Protein AF-A0A0G0W8S1-F1 (afdb_monomer_lite)

Foldseek 3Di:
DVVQVPPPVNVVVLQVLLVVLVVLLVLLLVLQLVVDDDNVSSVVSSCCSVPVPVCCCVRRVVVHSLSQLVSLLSVLCCCVPVVVNLQVSLVSLVVSCVVPNVSCVCLVVSLVSDPDPVVSVVSVVD

Structure (mmCIF, N/CA/C/O backbone):
data_AF-A0A0G0W8S1-F1
#
_entry.id   AF-A0A0G0W8S1-F1
#
loop_
_atom_site.group_PDB
_atom_site.id
_atom_site.type_symbol
_atom_site.label_atom_id
_atom_site.label_alt_id
_atom_site.label_comp_id
_atom_site.label_asym_id
_atom_site.label_entity_id
_atom_site.label_seq_id
_atom_site.pdbx_PDB_ins_code
_atom_site.Cartn_x
_atom_site.Cartn_y
_atom_site.Cartn_z
_atom_site.occupancy
_atom_site.B_iso_or_equiv
_atom_site.auth_seq_id
_atom_site.auth_comp_id
_atom_site.auth_asym_id
_atom_site.auth_atom_id
_atom_site.pdbx_PDB_model_num
ATOM 1 N N . MET A 1 1 ? 9.005 -3.044 -37.222 1.00 51.81 1 MET A N 1
ATOM 2 C CA . MET A 1 1 ? 8.926 -3.545 -35.828 1.00 51.81 1 MET A CA 1
ATOM 3 C C . MET A 1 1 ? 10.244 -4.047 -35.201 1.00 51.81 1 MET A C 1
ATOM 5 O O . MET A 1 1 ? 10.259 -4.088 -33.979 1.00 51.81 1 MET A O 1
ATOM 9 N N . PRO A 1 2 ? 11.360 -4.342 -35.912 1.00 54.94 2 PRO A N 1
ATOM 10 C CA . PRO A 1 2 ? 12.630 -4.699 -35.247 1.00 54.94 2 PRO A CA 1
ATOM 11 C C . PRO A 1 2 ? 13.328 -3.517 -34.551 1.00 54.94 2 PRO A C 1
ATOM 13 O O . PRO A 1 2 ? 14.069 -3.716 -33.601 1.00 54.94 2 PRO A O 1
ATOM 16 N N . ALA A 1 3 ? 13.063 -2.279 -34.987 1.00 59.75 3 ALA A N 1
ATOM 17 C CA . ALA A 1 3 ? 13.762 -1.079 -34.510 1.00 59.75 3 ALA A CA 1
ATOM 18 C C . ALA A 1 3 ? 13.466 -0.676 -33.047 1.00 59.75 3 ALA A C 1
ATOM 20 O O . ALA A 1 3 ? 14.121 0.218 -32.519 1.00 59.75 3 ALA A O 1
ATOM 21 N N . LEU A 1 4 ? 12.478 -1.302 -32.396 1.00 61.69 4 LEU A N 1
ATOM 22 C CA . LEU A 1 4 ? 12.104 -0.994 -31.008 1.00 61.69 4 LEU A CA 1
ATOM 23 C C . LEU A 1 4 ? 12.841 -1.884 -29.995 1.00 61.69 4 LEU A C 1
ATOM 25 O O . LEU A 1 4 ? 13.209 -1.418 -28.919 1.00 61.69 4 LEU A O 1
ATOM 29 N N . LEU A 1 5 ? 13.094 -3.148 -30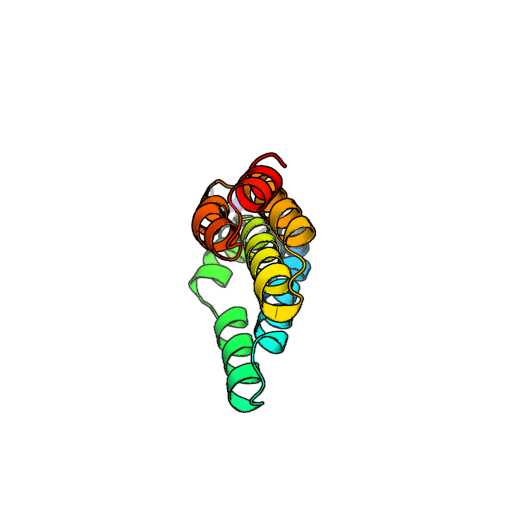.345 1.00 64.06 5 LEU A N 1
ATOM 30 C CA . LEU A 1 5 ? 13.798 -4.107 -29.494 1.00 64.06 5 LEU A CA 1
ATOM 31 C C . LEU A 1 5 ? 15.308 -3.873 -29.623 1.00 64.06 5 LEU A C 1
ATOM 33 O O . LEU A 1 5 ? 15.950 -4.396 -30.527 1.00 64.06 5 LEU A O 1
ATOM 37 N N . GLY A 1 6 ? 15.865 -3.049 -28.734 1.00 72.12 6 GLY A N 1
ATOM 38 C CA . GLY A 1 6 ? 17.308 -2.770 -28.674 1.00 72.12 6 GLY A CA 1
ATOM 39 C C . GLY A 1 6 ? 17.669 -1.289 -28.575 1.00 72.12 6 GLY A C 1
ATOM 40 O O . GLY A 1 6 ? 18.829 -0.958 -28.341 1.00 72.12 6 GLY A O 1
ATOM 41 N N . ASN A 1 7 ? 16.692 -0.385 -28.692 1.00 87.19 7 ASN A N 1
ATOM 42 C CA . ASN A 1 7 ? 16.938 1.030 -28.453 1.00 87.19 7 ASN A CA 1
ATOM 43 C C . ASN A 1 7 ? 17.077 1.288 -26.941 1.00 87.19 7 ASN A C 1
ATOM 45 O O . ASN A 1 7 ? 16.093 1.314 -26.199 1.00 87.19 7 ASN A O 1
ATOM 49 N N . ILE A 1 8 ? 18.319 1.481 -26.487 1.00 88.44 8 ILE A N 1
ATOM 50 C CA . ILE A 1 8 ? 18.646 1.703 -25.072 1.00 88.44 8 ILE A CA 1
ATOM 51 C C . ILE A 1 8 ? 17.921 2.920 -24.483 1.00 88.44 8 ILE A C 1
ATOM 53 O O . ILE A 1 8 ? 17.493 2.877 -23.332 1.00 88.44 8 ILE A O 1
ATOM 57 N N . GLN A 1 9 ? 17.723 3.975 -25.279 1.00 91.69 9 GLN A N 1
ATOM 58 C CA . GLN A 1 9 ? 17.042 5.191 -24.837 1.00 91.69 9 GLN A CA 1
ATOM 59 C C . GLN A 1 9 ? 15.558 4.918 -24.590 1.00 91.69 9 GLN A C 1
ATOM 61 O O . GLN A 1 9 ? 15.018 5.334 -23.569 1.00 91.69 9 GLN A O 1
ATOM 66 N N . LEU A 1 10 ? 14.915 4.158 -25.482 1.00 89.75 10 LEU A N 1
ATOM 67 C CA . LEU A 1 10 ? 13.525 3.740 -25.308 1.00 89.75 10 LEU A CA 1
ATOM 68 C C . LEU A 1 10 ? 13.362 2.847 -24.072 1.00 89.75 10 LEU A C 1
ATOM 70 O O . LEU A 1 10 ? 12.461 3.075 -23.270 1.00 89.75 10 LEU A O 1
ATOM 74 N N . ASN A 1 11 ? 14.245 1.865 -23.886 1.00 88.75 11 ASN A N 1
ATOM 75 C CA . ASN A 1 11 ? 14.200 0.979 -22.720 1.00 88.75 11 ASN A CA 1
ATOM 76 C C . ASN A 1 11 ? 14.372 1.757 -21.409 1.00 88.75 11 ASN A C 1
ATOM 78 O O . ASN A 1 11 ? 13.642 1.514 -20.448 1.00 88.75 11 ASN A O 1
ATOM 82 N N . PHE A 1 12 ? 15.299 2.716 -21.377 1.00 91.00 12 PHE A N 1
ATOM 83 C CA . PHE A 1 12 ? 15.507 3.572 -20.214 1.00 91.00 12 PHE A CA 1
ATOM 84 C C . PHE A 1 12 ? 14.299 4.474 -19.946 1.00 91.00 12 PHE A C 1
ATOM 86 O O . PHE A 1 12 ? 13.853 4.574 -18.807 1.00 91.00 12 PHE A O 1
ATOM 93 N N . LEU A 1 13 ? 13.708 5.065 -20.988 1.00 92.56 13 LEU A N 1
ATOM 94 C CA . LEU A 1 13 ? 12.478 5.845 -20.862 1.00 92.56 13 LEU A CA 1
ATOM 95 C C . LEU A 1 13 ? 11.338 4.999 -20.278 1.00 92.56 13 LEU A C 1
ATOM 97 O O . LEU A 1 13 ? 10.689 5.421 -19.324 1.00 92.56 13 LEU A O 1
ATOM 101 N N . LEU A 1 14 ? 11.120 3.788 -20.801 1.00 91.19 14 LEU A N 1
ATOM 102 C CA . LEU A 1 14 ? 10.095 2.870 -20.297 1.00 91.19 14 LEU A CA 1
ATOM 103 C C . LEU A 1 14 ? 10.343 2.471 -18.839 1.00 91.19 14 LEU A C 1
ATOM 105 O O . LEU A 1 14 ? 9.389 2.358 -18.073 1.00 91.19 14 LEU A O 1
ATOM 109 N N . LEU A 1 15 ? 11.602 2.275 -18.445 1.00 89.81 15 LEU A N 1
ATOM 110 C CA . LEU A 1 15 ? 11.966 2.020 -17.053 1.00 89.81 15 LEU A CA 1
ATOM 111 C C . LEU A 1 15 ? 11.613 3.222 -16.167 1.00 89.81 15 LEU A C 1
ATOM 113 O O . LEU A 1 15 ? 10.934 3.054 -15.156 1.00 89.81 15 LEU A O 1
ATOM 117 N N . VAL A 1 16 ? 12.017 4.432 -16.565 1.00 93.62 16 VAL A N 1
ATOM 118 C CA . VAL A 1 16 ? 11.755 5.671 -15.814 1.00 93.62 16 VAL A CA 1
ATOM 119 C C . VAL A 1 16 ? 10.259 5.928 -15.652 1.00 93.62 16 VAL A C 1
ATOM 121 O O . VAL A 1 16 ? 9.831 6.316 -14.571 1.00 93.62 16 VAL A O 1
ATOM 124 N N . LEU A 1 17 ? 9.448 5.650 -16.674 1.00 94.06 17 LEU A N 1
ATOM 125 C CA . LEU A 1 17 ? 7.992 5.803 -16.595 1.00 94.06 17 LEU A CA 1
ATOM 126 C C . LEU A 1 17 ? 7.330 4.829 -15.610 1.00 94.06 17 LEU A C 1
ATOM 128 O O . LEU A 1 17 ? 6.263 5.132 -15.080 1.00 94.06 17 LEU A O 1
ATOM 132 N N . LYS A 1 18 ? 7.957 3.679 -15.345 1.00 93.62 18 LYS A N 1
ATOM 133 C CA . LYS A 1 18 ? 7.442 2.644 -14.436 1.00 93.62 18 LYS A CA 1
ATOM 134 C C . LYS A 1 18 ? 8.010 2.750 -13.017 1.00 93.62 18 LYS A C 1
ATOM 136 O O . LYS A 1 18 ? 7.399 2.246 -12.079 1.00 93.62 18 LYS A O 1
ATOM 141 N N . LEU A 1 19 ? 9.147 3.426 -12.826 1.00 93.50 19 LEU A N 1
ATOM 142 C CA . LEU A 1 19 ? 9.750 3.649 -11.504 1.00 93.50 19 LEU A CA 1
ATOM 143 C C . LEU A 1 19 ? 8.810 4.299 -10.468 1.00 93.50 19 LEU A C 1
ATOM 145 O O . LEU A 1 19 ? 8.882 3.896 -9.306 1.00 93.50 19 LEU A O 1
ATOM 149 N N . PRO A 1 20 ? 7.898 5.229 -10.824 1.00 95.19 20 PRO A N 1
ATOM 150 C CA . PRO A 1 20 ? 6.928 5.785 -9.882 1.00 95.19 20 PRO A CA 1
ATOM 151 C C . PRO A 1 20 ? 5.995 4.758 -9.225 1.00 95.19 20 PRO A C 1
ATOM 153 O O . PRO A 1 20 ? 5.346 5.087 -8.235 1.00 95.19 20 PRO A O 1
ATOM 156 N N . TYR A 1 21 ? 5.921 3.523 -9.731 1.00 96.19 21 TYR A N 1
ATOM 157 C CA . TYR A 1 21 ? 5.161 2.435 -9.111 1.00 96.19 21 TYR A CA 1
ATOM 158 C C . TYR A 1 21 ? 5.873 1.824 -7.896 1.00 96.19 21 TYR A C 1
ATOM 160 O O . TYR A 1 21 ? 5.214 1.339 -6.975 1.00 96.19 21 TYR A O 1
ATOM 168 N N . LEU A 1 22 ? 7.207 1.907 -7.846 1.00 96.38 22 LEU A N 1
ATOM 169 C CA . LEU A 1 22 ? 8.029 1.279 -6.810 1.00 96.38 22 LEU A CA 1
ATOM 170 C C . LEU A 1 22 ? 7.698 1.753 -5.379 1.00 96.38 22 LEU A C 1
ATOM 172 O O . LEU A 1 22 ? 7.604 0.903 -4.494 1.00 96.38 22 LEU A O 1
ATOM 176 N N . PRO A 1 23 ? 7.462 3.052 -5.097 1.00 97.88 23 PRO A N 1
ATOM 177 C CA . PRO A 1 23 ? 7.058 3.489 -3.759 1.00 97.88 23 PRO A CA 1
ATOM 178 C C . PRO A 1 23 ? 5.743 2.865 -3.277 1.00 97.88 23 PRO A C 1
ATOM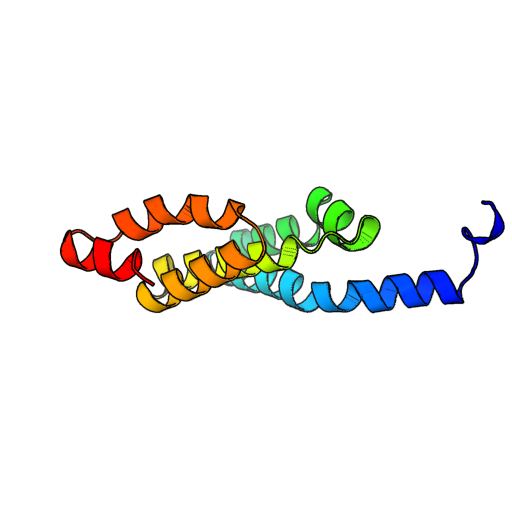 180 O O . PRO A 1 23 ? 5.619 2.554 -2.093 1.00 97.88 23 PRO A O 1
ATOM 183 N N . PHE A 1 24 ? 4.773 2.654 -4.174 1.00 98.00 24 PHE A N 1
ATOM 184 C CA . PHE A 1 24 ? 3.505 2.001 -3.831 1.00 98.00 24 PHE A CA 1
ATOM 185 C C . PHE A 1 24 ? 3.714 0.517 -3.537 1.00 98.00 24 PHE A C 1
ATOM 187 O O . PHE A 1 24 ? 3.177 0.003 -2.558 1.00 98.00 24 PHE A O 1
ATOM 194 N N . ASP A 1 25 ? 4.552 -0.143 -4.331 1.00 97.00 25 ASP A N 1
ATOM 195 C CA . ASP A 1 25 ? 4.897 -1.553 -4.170 1.00 97.00 25 ASP A CA 1
ATOM 196 C C . ASP A 1 25 ? 5.625 -1.822 -2.841 1.00 97.00 25 ASP A C 1
ATOM 198 O O . ASP A 1 25 ? 5.211 -2.657 -2.032 1.00 97.00 25 ASP A O 1
ATOM 202 N N . LEU A 1 26 ? 6.649 -1.013 -2.543 1.00 97.81 26 LEU A N 1
ATOM 203 C CA . LEU A 1 26 ? 7.346 -1.027 -1.254 1.00 97.81 26 LEU A CA 1
ATOM 204 C C . LEU A 1 26 ? 6.408 -0.653 -0.101 1.00 97.81 26 LEU A C 1
ATOM 206 O O . LEU A 1 26 ? 6.510 -1.210 0.994 1.00 97.81 26 LEU A O 1
ATOM 210 N N . GLY A 1 27 ? 5.476 0.270 -0.341 1.00 98.12 27 GLY A N 1
ATOM 211 C CA . GLY A 1 27 ? 4.433 0.648 0.602 1.00 98.12 27 GLY A CA 1
ATOM 212 C C . GLY A 1 27 ? 3.542 -0.532 0.986 1.00 98.12 27 GLY A C 1
ATOM 213 O O . GLY A 1 27 ? 3.300 -0.744 2.178 1.00 98.12 27 GLY A O 1
ATOM 214 N N . VAL A 1 28 ? 3.104 -1.338 0.012 1.00 98.19 28 VAL A N 1
ATOM 215 C CA . VAL A 1 28 ? 2.342 -2.570 0.269 1.00 98.19 28 VAL A CA 1
ATOM 216 C C . VAL A 1 28 ? 3.174 -3.536 1.103 1.00 98.19 28 VAL A C 1
ATOM 218 O O . VAL A 1 28 ? 2.716 -3.974 2.160 1.00 98.19 28 VAL A O 1
ATOM 221 N N . ALA A 1 29 ? 4.411 -3.813 0.687 1.00 97.69 29 ALA A N 1
ATOM 222 C CA . ALA A 1 29 ? 5.300 -4.730 1.394 1.00 97.69 29 ALA A CA 1
ATOM 223 C C . ALA A 1 29 ? 5.525 -4.303 2.858 1.00 97.69 29 ALA A C 1
ATOM 225 O O . ALA A 1 29 ? 5.435 -5.115 3.782 1.00 97.69 29 ALA A O 1
ATOM 226 N N . ALA A 1 30 ? 5.752 -3.007 3.092 1.00 97.62 30 ALA A N 1
ATOM 227 C CA . ALA A 1 30 ? 5.948 -2.442 4.423 1.00 97.62 30 ALA A CA 1
ATOM 228 C C . ALA A 1 30 ? 4.682 -2.514 5.292 1.00 97.62 30 ALA A C 1
ATOM 230 O O . ALA A 1 30 ? 4.772 -2.741 6.502 1.00 97.62 30 ALA A O 1
ATOM 231 N N . LEU A 1 31 ? 3.498 -2.318 4.706 1.00 97.44 31 LEU A N 1
ATOM 232 C CA . LEU A 1 31 ? 2.234 -2.480 5.422 1.00 97.44 31 LEU A CA 1
ATOM 233 C C . LEU A 1 31 ? 1.996 -3.945 5.781 1.00 97.44 31 LEU A C 1
ATOM 235 O O . LEU A 1 31 ? 1.722 -4.226 6.947 1.00 97.44 31 LEU A O 1
ATOM 239 N N . LEU A 1 32 ? 2.178 -4.875 4.838 1.00 96.62 32 LEU A N 1
ATOM 240 C CA . LEU A 1 32 ? 2.078 -6.317 5.087 1.00 96.62 32 LEU A CA 1
ATOM 241 C C . LEU A 1 32 ? 3.038 -6.760 6.198 1.00 96.62 32 LEU A C 1
ATOM 243 O O . LEU A 1 32 ? 2.622 -7.444 7.131 1.00 96.62 32 LEU A O 1
ATOM 247 N N . TYR A 1 33 ? 4.279 -6.271 6.192 1.00 96.19 33 TYR A N 1
ATOM 248 C CA . TYR A 1 33 ? 5.232 -6.503 7.279 1.00 96.19 33 TYR A CA 1
ATOM 249 C C . TYR A 1 33 ? 4.705 -6.008 8.641 1.00 96.19 33 TYR A C 1
ATOM 251 O O . TYR A 1 33 ? 4.890 -6.660 9.666 1.00 96.19 33 TYR A O 1
ATOM 259 N N . LYS A 1 34 ? 4.007 -4.867 8.688 1.00 94.94 34 LYS A N 1
ATOM 260 C CA . LYS A 1 34 ? 3.401 -4.329 9.923 1.00 94.94 34 LYS A CA 1
ATOM 261 C C . LYS A 1 34 ? 2.130 -5.071 10.356 1.00 94.94 34 LYS A C 1
ATOM 263 O O . LYS A 1 34 ? 1.706 -4.918 11.504 1.00 94.94 34 LYS A O 1
ATOM 268 N N . PHE A 1 35 ? 1.504 -5.856 9.479 1.00 92.88 35 PHE A N 1
ATOM 269 C CA . PHE A 1 35 ? 0.285 -6.595 9.810 1.00 92.88 35 PHE A CA 1
ATOM 270 C C . PHE A 1 35 ? 0.536 -7.784 10.740 1.00 92.88 35 PHE A C 1
ATOM 272 O O . PHE A 1 35 ? -0.294 -8.064 11.615 1.00 92.88 35 PHE A O 1
ATOM 279 N N . PHE A 1 36 ? 1.672 -8.457 10.594 1.00 93.94 36 PHE A N 1
ATOM 280 C CA . PHE A 1 36 ? 2.017 -9.629 11.395 1.00 93.94 36 PHE A CA 1
ATOM 281 C C . PHE A 1 36 ? 2.803 -9.233 12.649 1.00 93.94 36 PHE A C 1
ATOM 283 O O . PHE A 1 36 ? 3.470 -8.203 12.682 1.00 93.94 36 PHE A O 1
ATOM 290 N N . LYS A 1 37 ? 2.701 -10.031 13.718 1.00 92.88 37 LYS A N 1
ATOM 291 C CA . LYS A 1 37 ? 3.490 -9.836 14.951 1.00 92.88 37 LYS A CA 1
ATOM 292 C C . LYS A 1 37 ? 4.758 -10.688 14.941 1.00 92.88 37 LYS A C 1
ATOM 294 O O . LYS A 1 37 ? 5.835 -10.166 15.220 1.00 92.88 37 LYS A O 1
ATOM 299 N N . ASP A 1 38 ? 4.605 -1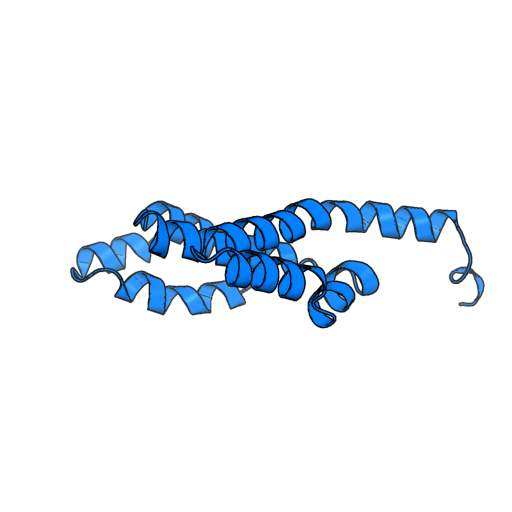1.957 14.576 1.00 96.31 38 ASP A N 1
ATOM 300 C CA . ASP A 1 38 ? 5.684 -12.939 14.507 1.00 96.31 38 ASP A CA 1
ATOM 301 C C . ASP A 1 38 ? 6.726 -12.580 13.424 1.00 96.31 38 ASP A C 1
ATOM 303 O O . ASP A 1 38 ? 6.337 -12.364 12.272 1.00 96.31 38 ASP A O 1
ATOM 307 N N . PRO A 1 39 ? 8.031 -12.520 13.754 1.00 95.38 39 PRO A N 1
ATOM 308 C CA . PRO A 1 39 ? 9.081 -12.152 12.805 1.00 95.38 39 PRO A CA 1
ATOM 309 C C . PRO A 1 39 ? 9.136 -13.017 11.543 1.00 95.38 39 PRO A C 1
ATOM 311 O O . PRO A 1 39 ? 9.367 -12.475 10.461 1.00 95.38 39 PRO A O 1
ATOM 314 N N . LYS A 1 40 ? 8.890 -14.333 11.648 1.00 96.50 40 LYS A N 1
ATOM 315 C CA . LYS A 1 40 ? 8.926 -15.229 10.481 1.00 96.50 40 LYS A CA 1
ATOM 316 C C . LYS A 1 40 ? 7.798 -14.884 9.517 1.00 96.50 40 LYS A C 1
ATOM 318 O O . LYS A 1 40 ? 8.045 -14.703 8.330 1.00 96.50 40 LYS A O 1
ATOM 323 N N . ASN A 1 41 ? 6.585 -14.696 10.035 1.00 97.06 41 ASN A N 1
ATOM 324 C CA . ASN A 1 41 ? 5.427 -14.313 9.224 1.00 97.06 41 ASN A CA 1
ATOM 325 C C . ASN A 1 41 ? 5.570 -12.919 8.600 1.00 97.06 41 ASN A C 1
ATOM 327 O O . ASN A 1 41 ? 5.145 -12.711 7.467 1.00 97.06 41 ASN A O 1
ATOM 331 N N . LYS A 1 42 ? 6.194 -11.966 9.306 1.00 96.56 42 LYS A N 1
ATOM 332 C CA . LYS A 1 42 ? 6.485 -10.635 8.753 1.00 96.56 42 LYS A CA 1
ATOM 333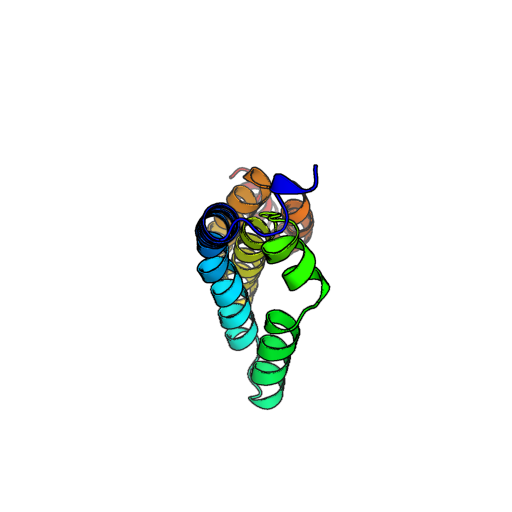 C C . LYS A 1 42 ? 7.398 -10.714 7.533 1.00 96.56 42 LYS A C 1
ATOM 335 O O . LYS A 1 42 ? 7.093 -10.117 6.502 1.00 96.56 42 LYS A O 1
ATOM 340 N N . PHE A 1 43 ? 8.507 -11.445 7.665 1.00 96.56 43 PHE A N 1
A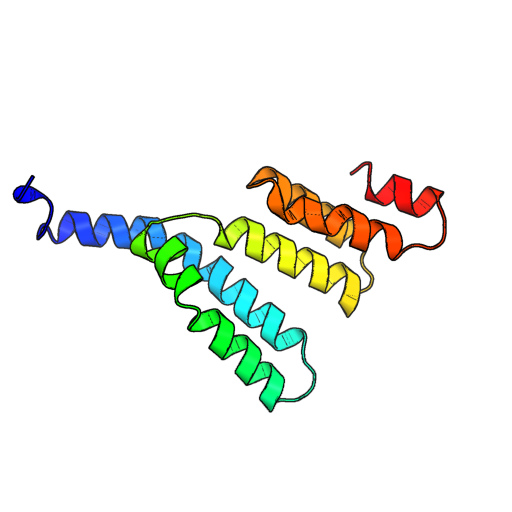TOM 341 C CA . PHE A 1 43 ? 9.458 -11.633 6.575 1.00 96.56 43 PHE A CA 1
ATOM 342 C C . PHE A 1 43 ? 8.811 -12.394 5.420 1.00 96.56 43 PHE A C 1
ATOM 344 O O . PHE A 1 43 ? 8.885 -11.946 4.285 1.00 96.56 43 PHE A O 1
ATOM 351 N N . LEU A 1 44 ? 8.077 -13.470 5.716 1.00 97.56 44 LEU A N 1
ATOM 352 C CA . LEU A 1 44 ? 7.363 -14.246 4.707 1.00 97.56 44 LEU A CA 1
ATOM 353 C C . LEU A 1 44 ? 6.372 -13.387 3.909 1.00 97.56 44 LEU A C 1
ATOM 355 O O . LEU A 1 44 ? 6.383 -13.439 2.684 1.00 97.56 44 LEU A O 1
ATOM 359 N N . ALA A 1 45 ? 5.553 -12.566 4.573 1.00 97.00 45 ALA A N 1
ATOM 360 C CA . ALA A 1 45 ? 4.596 -11.689 3.899 1.00 97.00 45 ALA A CA 1
ATOM 361 C C . ALA A 1 45 ? 5.287 -10.647 3.004 1.00 97.00 45 ALA A C 1
ATOM 363 O O . ALA A 1 45 ? 4.848 -10.412 1.879 1.00 97.00 45 ALA A O 1
ATOM 364 N N . PHE A 1 46 ? 6.383 -10.055 3.487 1.00 97.00 46 PHE A N 1
ATOM 365 C CA . PHE A 1 46 ? 7.205 -9.137 2.702 1.00 97.00 46 PHE A CA 1
ATOM 366 C C . PHE A 1 46 ? 7.795 -9.831 1.467 1.00 97.00 46 PHE A C 1
ATOM 368 O O . PHE A 1 46 ? 7.642 -9.338 0.353 1.00 97.00 46 PHE A O 1
ATOM 375 N N . THR A 1 47 ? 8.425 -10.994 1.647 1.00 96.56 47 THR A N 1
ATOM 376 C CA . THR A 1 47 ? 9.069 -11.752 0.568 1.00 96.56 47 THR A CA 1
ATOM 377 C C . THR A 1 47 ? 8.051 -12.229 -0.462 1.00 96.56 47 THR A C 1
ATOM 379 O O . THR A 1 47 ? 8.259 -12.017 -1.651 1.00 96.56 47 THR A O 1
ATOM 382 N N . ILE A 1 48 ? 6.924 -12.812 -0.039 1.00 97.38 48 ILE A N 1
ATOM 383 C CA . ILE A 1 48 ? 5.873 -13.264 -0.963 1.00 97.38 48 ILE A CA 1
ATOM 384 C C . ILE A 1 48 ? 5.365 -12.101 -1.816 1.00 97.38 48 ILE A C 1
ATOM 386 O O . ILE A 1 48 ? 5.158 -12.281 -3.011 1.00 97.38 48 ILE A O 1
ATOM 390 N N . TRP A 1 49 ? 5.183 -10.913 -1.230 1.00 97.50 49 TRP A N 1
ATOM 391 C CA . TRP A 1 49 ? 4.742 -9.745 -1.985 1.00 97.50 49 TRP A CA 1
ATOM 392 C C . TRP A 1 49 ? 5.807 -9.249 -2.969 1.00 97.50 49 TRP A C 1
ATOM 394 O O . TRP A 1 49 ? 5.526 -9.125 -4.160 1.00 97.50 49 TRP A O 1
ATOM 404 N N . MET A 1 50 ? 7.032 -9.010 -2.490 1.00 96.69 50 MET A N 1
ATOM 405 C CA . MET A 1 50 ? 8.117 -8.465 -3.317 1.00 96.69 50 MET A CA 1
ATOM 406 C C . MET A 1 50 ? 8.506 -9.390 -4.473 1.00 96.69 50 MET A C 1
ATOM 408 O O . MET A 1 50 ? 8.915 -8.915 -5.527 1.00 96.69 50 MET A O 1
ATOM 412 N N . PHE A 1 51 ? 8.361 -10.703 -4.287 1.00 96.62 51 PHE A N 1
ATOM 413 C CA . PHE A 1 51 ? 8.654 -11.712 -5.304 1.00 96.62 51 PHE A CA 1
ATOM 414 C C . PHE A 1 51 ? 7.395 -12.299 -5.947 1.00 96.62 51 PHE A C 1
ATOM 416 O O . PHE A 1 51 ? 7.460 -13.360 -6.564 1.00 96.62 51 PHE A O 1
ATOM 423 N N . ASN A 1 52 ? 6.248 -11.626 -5.832 1.00 96.88 52 ASN A N 1
ATOM 424 C CA . ASN A 1 52 ? 5.018 -12.063 -6.477 1.00 96.88 52 ASN A CA 1
ATOM 425 C C . ASN A 1 52 ? 5.170 -11.958 -8.009 1.00 96.88 52 ASN A C 1
ATOM 427 O O . ASN A 1 52 ? 5.177 -10.840 -8.538 1.00 96.88 52 ASN A O 1
ATOM 431 N N . PRO A 1 53 ? 5.233 -13.084 -8.750 1.00 96.38 53 PRO A N 1
ATOM 432 C CA . PRO A 1 53 ? 5.487 -13.056 -10.189 1.00 96.38 53 PRO A CA 1
ATOM 433 C C . PRO A 1 53 ? 4.372 -12.342 -10.961 1.00 96.38 53 PRO A C 1
ATOM 435 O O . PRO A 1 53 ? 4.641 -11.715 -11.982 1.00 96.38 53 PRO A O 1
ATOM 438 N N . ILE A 1 54 ? 3.135 -12.381 -10.456 1.00 96.88 54 ILE A N 1
ATOM 439 C CA . ILE A 1 54 ? 1.984 -11.723 -11.083 1.00 96.88 54 ILE A CA 1
ATOM 440 C C . ILE A 1 54 ? 2.127 -10.205 -10.969 1.00 96.88 54 ILE A C 1
ATOM 442 O O . ILE A 1 54 ? 1.974 -9.505 -11.967 1.00 96.88 54 ILE A O 1
ATOM 446 N N . ASN A 1 55 ? 2.462 -9.697 -9.778 1.00 95.75 55 ASN A N 1
ATOM 447 C CA . ASN A 1 55 ? 2.672 -8.262 -9.572 1.00 95.75 55 ASN A CA 1
ATOM 448 C C . ASN A 1 55 ? 3.885 -7.762 -10.364 1.00 95.75 55 ASN A C 1
ATOM 450 O O . ASN A 1 55 ? 3.795 -6.742 -11.041 1.00 95.75 55 ASN A O 1
ATOM 454 N N . LEU A 1 56 ? 4.998 -8.504 -10.341 1.00 95.75 56 LEU A N 1
ATOM 455 C CA . LEU A 1 56 ? 6.202 -8.124 -11.078 1.00 95.75 56 LEU A CA 1
ATOM 456 C C . LEU A 1 56 ? 5.939 -8.028 -12.586 1.00 95.75 56 LEU A C 1
ATOM 458 O O . LEU A 1 56 ? 6.330 -7.055 -13.237 1.00 95.75 56 LEU A O 1
ATOM 462 N N . TYR A 1 57 ? 5.218 -9.009 -13.128 1.00 96.44 57 TYR A N 1
ATOM 463 C CA . TYR A 1 57 ? 4.813 -9.024 -14.526 1.00 96.44 57 TYR A CA 1
ATOM 464 C C . TYR A 1 57 ? 3.834 -7.891 -14.856 1.00 96.44 57 TYR A C 1
ATOM 466 O O . TYR A 1 57 ? 4.084 -7.107 -15.772 1.00 96.44 57 TYR A O 1
ATOM 474 N N . ALA A 1 58 ? 2.737 -7.762 -14.108 1.00 95.81 58 ALA A N 1
ATOM 475 C CA . ALA A 1 58 ? 1.712 -6.760 -14.381 1.00 95.81 58 ALA A CA 1
ATOM 476 C C . ALA A 1 58 ? 2.273 -5.334 -14.256 1.00 95.81 58 ALA A C 1
ATOM 478 O O . ALA A 1 58 ? 2.147 -4.534 -15.182 1.00 95.81 58 ALA A O 1
ATOM 479 N N . THR A 1 59 ? 2.956 -5.035 -13.153 1.00 95.69 59 THR A N 1
ATOM 480 C CA . THR A 1 59 ? 3.414 -3.682 -12.827 1.00 95.69 59 THR A CA 1
ATOM 481 C C . THR A 1 59 ? 4.640 -3.276 -13.643 1.00 95.69 59 THR A C 1
ATOM 483 O O . THR A 1 59 ? 4.636 -2.222 -14.277 1.00 95.69 59 THR A O 1
ATOM 486 N N . TYR A 1 60 ? 5.688 -4.105 -13.702 1.00 94.19 60 TYR A N 1
ATOM 487 C CA . TYR A 1 60 ? 6.968 -3.681 -14.289 1.00 94.19 60 TYR A CA 1
ATOM 488 C C . TYR A 1 60 ? 7.177 -4.162 -15.724 1.00 94.19 60 TYR A C 1
ATOM 490 O O . TYR A 1 60 ? 7.785 -3.449 -16.528 1.00 94.19 60 TYR A O 1
ATOM 498 N N . MET A 1 61 ? 6.641 -5.322 -16.109 1.00 92.31 61 MET A N 1
ATOM 499 C CA . MET A 1 61 ? 6.733 -5.767 -17.506 1.00 92.31 61 MET A CA 1
ATOM 500 C C . MET A 1 61 ? 5.640 -5.102 -18.345 1.00 92.31 61 MET A C 1
ATOM 502 O O . MET A 1 61 ? 5.956 -4.404 -19.312 1.00 92.31 61 MET A O 1
ATOM 506 N N . MET A 1 62 ? 4.384 -5.208 -17.911 1.00 93.50 62 MET A N 1
ATOM 507 C CA . MET A 1 62 ? 3.226 -4.659 -18.624 1.00 93.50 62 MET A CA 1
ATOM 508 C C . MET A 1 62 ? 2.929 -3.187 -18.318 1.00 93.50 62 MET A C 1
ATOM 510 O O . MET A 1 62 ? 2.239 -2.545 -19.103 1.00 93.50 62 MET A O 1
ATOM 514 N N . GLY A 1 63 ? 3.474 -2.615 -17.237 1.00 93.25 63 GLY A N 1
ATOM 515 C CA . GLY A 1 63 ? 3.235 -1.206 -16.898 1.00 93.25 63 GLY A CA 1
ATOM 516 C C . GLY A 1 63 ? 1.837 -0.935 -16.339 1.00 93.25 63 GLY A C 1
ATOM 517 O O . GLY A 1 63 ? 1.349 0.188 -16.435 1.00 93.25 63 GLY A O 1
ATOM 518 N N . GLN A 1 64 ? 1.161 -1.951 -15.802 1.00 95.56 64 GLN A N 1
ATOM 519 C CA . GLN A 1 64 ? -0.141 -1.776 -15.174 1.00 95.56 64 GLN A CA 1
ATOM 520 C C . GLN A 1 64 ? 0.003 -1.044 -13.837 1.00 95.56 64 GLN A C 1
ATOM 522 O O . GLN A 1 64 ? 0.855 -1.368 -13.015 1.00 95.56 64 GLN A O 1
ATOM 527 N N . PHE A 1 65 ? -0.867 -0.069 -13.590 1.00 95.44 65 PHE A N 1
ATOM 528 C CA . PHE A 1 65 ? -0.812 0.761 -12.385 1.00 95.44 65 PHE A CA 1
ATOM 529 C C . PHE A 1 65 ? -1.598 0.176 -11.197 1.00 95.44 65 PHE A C 1
ATOM 531 O O . PHE A 1 65 ? -1.808 0.874 -10.209 1.00 95.44 65 PHE A O 1
ATOM 538 N N . ASP A 1 66 ? -2.030 -1.089 -11.261 1.00 96.44 66 ASP A N 1
ATOM 539 C CA . ASP A 1 66 ? -2.836 -1.789 -10.243 1.00 96.44 66 ASP A CA 1
ATOM 540 C C . ASP A 1 66 ? -2.211 -1.800 -8.845 1.00 96.44 66 ASP A C 1
ATOM 542 O O . ASP A 1 66 ? -2.921 -1.905 -7.839 1.00 96.44 66 ASP A O 1
ATOM 546 N N . VAL A 1 67 ? -0.891 -1.637 -8.753 1.00 97.62 67 VAL A N 1
ATOM 547 C CA . VAL A 1 67 ? -0.195 -1.515 -7.471 1.00 97.62 67 VAL A CA 1
ATOM 548 C C . VAL A 1 67 ? -0.651 -0.287 -6.670 1.00 97.62 67 VAL A C 1
ATOM 550 O O . VAL A 1 67 ? -0.678 -0.341 -5.443 1.00 97.62 67 VAL A O 1
ATOM 553 N N . ILE A 1 68 ? -1.099 0.788 -7.333 1.00 97.94 68 ILE A N 1
ATOM 554 C CA . ILE A 1 68 ? -1.605 2.007 -6.683 1.00 97.94 68 ILE A CA 1
ATOM 555 C C . ILE A 1 68 ? -2.927 1.737 -5.935 1.00 97.94 68 ILE A C 1
ATOM 557 O O . ILE A 1 68 ? -2.957 1.907 -4.711 1.00 97.94 68 ILE A O 1
ATOM 561 N N . PRO A 1 69 ? -4.022 1.279 -6.585 1.00 97.94 69 PRO A N 1
ATOM 562 C CA . PRO A 1 69 ? -5.241 0.908 -5.869 1.00 97.94 69 PRO A CA 1
ATOM 563 C C . PRO A 1 69 ? -5.018 -0.252 -4.892 1.00 97.94 69 PRO A C 1
ATOM 565 O O . PRO A 1 69 ? -5.679 -0.297 -3.855 1.00 97.94 69 PRO A O 1
ATOM 568 N N . THR A 1 70 ? -4.061 -1.150 -5.152 1.00 97.81 70 THR A N 1
ATOM 569 C CA . THR A 1 70 ? -3.717 -2.220 -4.201 1.00 97.81 70 THR A CA 1
ATOM 570 C C . THR A 1 70 ? -3.113 -1.649 -2.920 1.00 97.81 70 THR A C 1
ATOM 572 O O . THR A 1 70 ? -3.544 -2.004 -1.824 1.00 97.81 70 THR A O 1
ATOM 575 N N . PHE A 1 71 ? -2.179 -0.703 -3.030 1.00 98.38 71 PHE A N 1
ATOM 576 C CA . PHE A 1 71 ? -1.630 0.020 -1.885 1.00 98.38 71 PHE A CA 1
ATOM 577 C C . PHE A 1 71 ? -2.719 0.709 -1.057 1.00 98.38 71 PHE A C 1
ATOM 579 O O . PHE A 1 71 ? -2.751 0.562 0.167 1.00 98.38 71 PHE A O 1
ATOM 586 N N . LEU A 1 72 ? -3.652 1.398 -1.717 1.00 98.25 72 LEU A N 1
ATOM 587 C CA . LEU A 1 72 ? -4.772 2.076 -1.059 1.00 98.25 72 LEU A CA 1
ATOM 588 C C . LEU A 1 72 ? -5.734 1.085 -0.374 1.00 98.25 72 LEU A C 1
ATOM 590 O O . LEU A 1 72 ? -6.208 1.344 0.737 1.00 98.25 72 LEU A O 1
ATOM 594 N N . ALA A 1 73 ? -5.957 -0.093 -0.961 1.00 97.75 73 ALA A N 1
ATOM 595 C CA . ALA A 1 73 ? -6.735 -1.164 -0.338 1.00 97.75 73 ALA A CA 1
ATOM 596 C C . ALA A 1 73 ? -6.043 -1.735 0.916 1.00 97.75 73 ALA A C 1
ATOM 598 O O . ALA A 1 73 ? -6.677 -1.911 1.958 1.00 97.75 73 ALA A O 1
ATOM 599 N N . ILE A 1 74 ? -4.727 -1.963 0.876 1.00 97.31 74 ILE A N 1
ATOM 600 C CA . ILE A 1 74 ? -3.980 -2.431 2.055 1.00 97.31 74 ILE A CA 1
ATOM 601 C C . ILE A 1 74 ? -3.922 -1.346 3.144 1.00 97.31 74 ILE A C 1
ATOM 603 O O . ILE A 1 74 ? -4.034 -1.662 4.332 1.00 97.31 74 ILE A O 1
ATOM 607 N N . LEU A 1 75 ? -3.824 -0.065 2.771 1.00 97.50 75 LEU A N 1
ATOM 608 C CA . LEU A 1 75 ? -3.959 1.059 3.705 1.00 97.50 75 LEU A CA 1
ATOM 609 C C . LEU A 1 75 ? -5.331 1.084 4.382 1.00 97.50 75 LEU A C 1
ATOM 611 O O . LEU A 1 75 ? -5.401 1.260 5.601 1.00 97.50 75 LEU A O 1
ATOM 615 N N . THR A 1 76 ? -6.401 0.865 3.614 1.00 96.69 76 THR A N 1
ATOM 616 C CA . THR A 1 76 ? -7.770 0.739 4.134 1.00 96.69 76 THR A CA 1
ATOM 617 C C . THR A 1 76 ? -7.822 -0.321 5.227 1.00 96.69 76 THR A C 1
ATOM 619 O O . THR A 1 76 ? -8.232 -0.034 6.353 1.00 96.69 76 THR A O 1
ATOM 622 N N . LEU A 1 77 ? -7.326 -1.528 4.934 1.00 95.69 77 LEU A N 1
ATOM 623 C CA . LEU A 1 77 ? -7.278 -2.620 5.904 1.00 95.69 77 LEU A CA 1
ATOM 624 C C . LEU A 1 77 ? -6.432 -2.256 7.127 1.00 95.69 77 LEU A C 1
ATOM 626 O O . LEU A 1 77 ? -6.803 -2.579 8.254 1.00 95.69 77 LEU A O 1
ATOM 630 N N . TYR A 1 78 ? -5.299 -1.578 6.938 1.00 96.38 78 TYR A N 1
ATOM 631 C CA . TYR A 1 78 ? -4.405 -1.238 8.042 1.00 96.38 78 TYR A CA 1
ATOM 632 C C . TYR A 1 78 ? -5.075 -0.253 9.000 1.00 96.38 78 TYR A C 1
ATOM 634 O O . TYR A 1 78 ? -5.066 -0.461 10.216 1.00 96.38 78 TYR A O 1
ATOM 642 N N . PHE A 1 79 ? -5.710 0.794 8.475 1.00 96.06 79 PHE A N 1
ATOM 643 C CA . PHE A 1 79 ? -6.425 1.752 9.309 1.00 96.06 79 PHE A CA 1
ATOM 644 C C . PHE A 1 79 ? -7.678 1.160 9.948 1.00 96.06 79 PHE A C 1
ATOM 646 O O . PHE A 1 79 ? -7.930 1.447 11.118 1.00 96.06 79 PHE A O 1
ATOM 653 N N . ALA A 1 80 ? -8.417 0.312 9.234 1.00 95.00 80 ALA A N 1
ATOM 654 C CA . ALA A 1 80 ? -9.612 -0.334 9.762 1.00 95.00 80 ALA A CA 1
ATOM 655 C C . ALA A 1 80 ? -9.276 -1.339 10.875 1.00 95.00 80 ALA A C 1
ATOM 657 O O . ALA A 1 80 ? -9.826 -1.253 11.968 1.00 95.00 80 ALA A O 1
ATOM 658 N N . VAL A 1 81 ? -8.334 -2.255 10.627 1.00 93.50 81 VAL A N 1
ATOM 659 C CA . VAL A 1 81 ? -8.076 -3.414 11.497 1.00 93.50 81 VAL A CA 1
ATOM 660 C C . VAL A 1 81 ? -7.014 -3.139 12.561 1.00 93.50 81 VAL A C 1
ATOM 662 O O . VAL A 1 81 ? -7.133 -3.620 13.681 1.00 93.50 81 VAL A O 1
ATOM 665 N N . LYS A 1 82 ? -5.944 -2.397 12.243 1.00 93.06 82 LYS A N 1
ATOM 666 C CA . LYS A 1 82 ? -4.845 -2.156 13.204 1.00 93.06 82 LYS A CA 1
ATOM 667 C C . LYS A 1 82 ? -4.998 -0.873 14.001 1.00 93.06 82 LYS A C 1
ATOM 669 O O . LYS A 1 82 ? -4.379 -0.749 15.055 1.00 93.06 82 LYS A O 1
ATOM 674 N N . ARG A 1 83 ? -5.730 0.108 13.474 1.00 92.31 83 ARG A N 1
ATOM 675 C CA . ARG A 1 83 ? -5.869 1.433 14.095 1.00 92.31 83 ARG A CA 1
ATOM 676 C C . ARG A 1 83 ? -7.300 1.778 14.482 1.00 92.31 83 ARG A C 1
ATOM 678 O O . ARG A 1 83 ? -7.474 2.795 15.141 1.00 92.31 83 ARG A O 1
ATOM 685 N N . GLU A 1 84 ? -8.285 0.989 14.050 1.00 91.94 84 GLU A N 1
ATOM 686 C CA . GLU A 1 84 ? -9.716 1.240 14.271 1.00 91.94 84 GLU A CA 1
ATOM 687 C C . GLU A 1 84 ? -10.164 2.643 13.803 1.00 91.94 84 GLU A C 1
ATOM 689 O O . GLU A 1 84 ? -11.123 3.231 14.306 1.00 91.94 84 GLU A O 1
ATOM 694 N N . LYS A 1 85 ? -9.470 3.202 12.798 1.00 93.81 85 LYS A N 1
ATOM 695 C CA . LYS A 1 85 ? -9.746 4.520 12.206 1.00 93.81 85 LYS A CA 1
ATOM 696 C C . LYS A 1 85 ? -10.599 4.368 10.949 1.00 93.81 85 LYS A C 1
ATOM 698 O O . LYS A 1 85 ? -10.138 4.595 9.835 1.00 93.81 85 LYS A O 1
ATOM 703 N N . TYR A 1 86 ? -11.858 3.991 11.146 1.00 92.25 86 TYR A N 1
ATOM 704 C CA . TYR A 1 86 ? -12.791 3.635 10.070 1.00 92.25 86 TYR A CA 1
ATOM 705 C C . TYR A 1 86 ? -13.046 4.751 9.051 1.00 92.25 86 TYR A C 1
ATOM 707 O O . TYR A 1 86 ? -13.141 4.463 7.867 1.00 92.25 86 TYR A O 1
ATOM 715 N N . PHE A 1 87 ? -13.098 6.015 9.483 1.00 91.19 87 PHE A N 1
ATOM 716 C CA . PHE A 1 87 ? -13.261 7.155 8.569 1.00 91.19 87 PHE A CA 1
ATOM 717 C C . PHE A 1 87 ? -12.076 7.281 7.600 1.00 91.19 87 PHE A C 1
ATOM 719 O O . PHE A 1 87 ? -12.254 7.407 6.395 1.00 91.19 87 PHE A O 1
ATOM 726 N N . ILE A 1 88 ? -10.851 7.174 8.125 1.00 94.25 88 ILE A N 1
ATOM 727 C CA . ILE A 1 88 ? -9.626 7.211 7.317 1.00 94.25 88 ILE A CA 1
ATOM 728 C C . ILE A 1 88 ? -9.566 5.997 6.385 1.00 94.25 88 ILE A C 1
ATOM 730 O O . ILE A 1 88 ? -9.167 6.125 5.232 1.00 94.25 88 ILE A O 1
ATOM 734 N N . ALA A 1 89 ? -9.987 4.826 6.869 1.00 95.44 89 ALA A N 1
ATOM 735 C CA . ALA A 1 89 ? -10.094 3.636 6.037 1.00 95.44 89 ALA A CA 1
ATOM 736 C C . ALA A 1 89 ? -11.081 3.843 4.875 1.00 95.44 89 ALA A C 1
ATOM 738 O O . ALA A 1 89 ? -10.722 3.547 3.743 1.00 95.44 89 ALA A O 1
ATOM 739 N N . ALA A 1 90 ? -12.269 4.408 5.123 1.00 94.81 90 ALA A N 1
ATOM 740 C CA . ALA A 1 90 ? -13.250 4.704 4.074 1.00 94.81 90 ALA A CA 1
ATOM 741 C C . ALA A 1 90 ? -12.695 5.684 3.029 1.00 94.81 90 ALA A C 1
ATOM 743 O O . ALA A 1 90 ? -12.852 5.465 1.833 1.00 94.81 90 ALA A O 1
ATOM 744 N N . LEU A 1 91 ? -11.960 6.710 3.470 1.00 95.56 91 LEU A N 1
ATOM 745 C CA . LEU A 1 91 ? -11.315 7.665 2.569 1.00 95.56 91 LEU A CA 1
ATOM 746 C C . LEU A 1 91 ? -10.286 6.987 1.650 1.00 95.56 91 LEU A C 1
ATOM 748 O O . LEU A 1 91 ? -10.306 7.201 0.441 1.00 95.56 91 LEU A O 1
ATOM 752 N N . PHE A 1 92 ? -9.410 6.133 2.188 1.00 97.12 92 PHE A N 1
ATOM 753 C CA . PHE A 1 92 ? -8.465 5.380 1.353 1.00 97.12 92 PHE A CA 1
ATOM 754 C C . PHE A 1 92 ? -9.156 4.358 0.448 1.00 97.12 92 PHE A C 1
ATOM 756 O O . PHE A 1 92 ? -8.695 4.134 -0.671 1.00 97.12 92 PHE A O 1
ATOM 763 N N . LEU A 1 93 ? -10.267 3.779 0.902 1.00 96.69 93 LEU A N 1
ATOM 764 C CA . LEU A 1 93 ? -11.073 2.853 0.118 1.00 96.69 93 LEU A CA 1
ATOM 765 C C . LEU A 1 93 ? -11.672 3.549 -1.106 1.00 96.69 93 LEU A C 1
ATOM 767 O O . LEU A 1 93 ? -11.509 3.054 -2.219 1.00 96.69 93 LEU A O 1
ATOM 771 N N . GLY A 1 94 ? -12.301 4.710 -0.902 1.00 95.44 94 GLY A N 1
ATOM 772 C CA . GLY A 1 94 ? -12.852 5.541 -1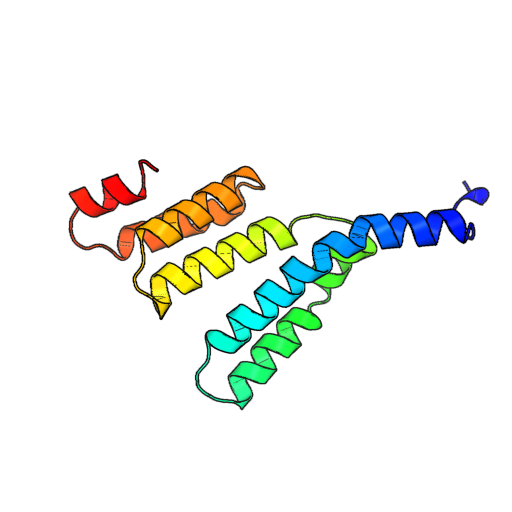.972 1.00 95.44 94 GLY A CA 1
ATOM 773 C C . GLY A 1 94 ? -11.768 6.015 -2.938 1.00 95.44 94 GLY A C 1
ATOM 774 O O . GLY A 1 94 ? -11.914 5.867 -4.147 1.00 95.44 94 GLY A O 1
ATOM 775 N N . LEU A 1 95 ? -10.624 6.482 -2.422 1.00 96.44 95 LEU A N 1
ATOM 776 C CA . LEU A 1 95 ? -9.478 6.850 -3.261 1.00 96.44 95 LEU A CA 1
ATOM 777 C C . LEU A 1 95 ? -8.989 5.677 -4.116 1.00 96.44 95 LEU A C 1
ATOM 779 O O . LEU A 1 95 ? -8.758 5.855 -5.308 1.00 96.44 95 LEU A O 1
ATOM 783 N N . GLY A 1 96 ? -8.849 4.482 -3.538 1.00 97.12 96 GLY A N 1
ATOM 784 C CA . GLY A 1 96 ? -8.465 3.284 -4.285 1.00 97.12 96 GLY A CA 1
ATOM 785 C C . GLY A 1 96 ? -9.489 2.927 -5.358 1.00 97.12 96 GLY A C 1
ATOM 786 O O . GLY A 1 96 ? -9.117 2.628 -6.493 1.00 97.12 96 GLY A O 1
ATOM 787 N N . ALA A 1 97 ? -10.772 3.015 -5.012 1.00 95.88 97 ALA A N 1
ATOM 788 C CA . ALA A 1 97 ? -11.872 2.747 -5.920 1.00 95.88 97 ALA A CA 1
ATOM 789 C C . ALA A 1 97 ? -11.923 3.709 -7.122 1.00 95.88 97 ALA A C 1
ATOM 791 O O . ALA A 1 97 ? -12.268 3.294 -8.229 1.00 95.88 97 ALA A O 1
ATOM 792 N N . SER A 1 98 ? -11.512 4.965 -6.928 1.00 95.69 98 SER A N 1
ATOM 793 C CA . SER A 1 98 ? -11.381 5.957 -8.002 1.00 95.69 98 SER A CA 1
ATOM 794 C C . SER A 1 98 ? -10.296 5.604 -9.026 1.00 95.69 98 SER A C 1
ATOM 796 O O . SER A 1 98 ? -10.381 6.048 -10.168 1.00 95.69 98 SER A O 1
ATOM 798 N N . PHE A 1 99 ? -9.289 4.798 -8.659 1.00 95.62 99 PHE A N 1
ATOM 799 C CA . PHE A 1 99 ? -8.296 4.284 -9.612 1.00 95.62 99 PHE A CA 1
ATOM 800 C C . PHE A 1 99 ? -8.798 3.048 -10.364 1.00 95.62 99 PHE A C 1
ATOM 802 O O . PHE A 1 99 ? -8.610 2.948 -11.575 1.00 95.62 99 PHE A O 1
ATOM 809 N N . LYS A 1 100 ? -9.398 2.086 -9.652 1.00 95.31 100 LYS A N 1
ATOM 810 C CA . LYS A 1 100 ? -10.011 0.869 -10.211 1.00 95.31 100 LYS A CA 1
ATOM 811 C C . LYS A 1 100 ? -11.106 0.377 -9.284 1.00 95.31 100 LYS A C 1
ATOM 813 O O . LYS A 1 100 ? -10.993 0.547 -8.087 1.00 95.31 100 LYS A O 1
ATOM 818 N N . ILE A 1 101 ? -12.102 -0.331 -9.808 1.00 94.50 101 ILE A N 1
ATOM 819 C CA . ILE A 1 101 ? -13.286 -0.732 -9.031 1.00 94.50 101 ILE A CA 1
ATOM 820 C C . ILE A 1 101 ? -13.021 -1.791 -7.941 1.00 94.50 101 ILE A C 1
ATOM 822 O O . ILE A 1 101 ? -13.770 -1.866 -6.972 1.00 94.50 101 ILE A O 1
ATOM 826 N N . PHE A 1 102 ? -11.971 -2.613 -8.057 1.00 94.44 102 PHE A N 1
ATOM 827 C CA . PHE A 1 102 ? -11.787 -3.775 -7.173 1.00 94.44 102 PHE A CA 1
ATOM 828 C C . PHE A 1 102 ? -11.648 -3.462 -5.666 1.00 94.44 102 PHE A C 1
ATOM 830 O O . PHE A 1 102 ? -12.100 -4.290 -4.875 1.00 94.44 102 PHE A O 1
ATOM 837 N N . PRO A 1 103 ? -11.090 -2.321 -5.203 1.00 94.50 103 PRO A N 1
ATOM 838 C CA . PRO A 1 103 ? -11.070 -1.992 -3.785 1.00 94.50 103 PRO A CA 1
ATOM 839 C C . PRO A 1 103 ? -12.474 -1.923 -3.184 1.00 94.50 103 PRO A C 1
ATOM 841 O O . PRO A 1 103 ? -12.622 -2.316 -2.034 1.00 94.50 103 PRO A O 1
ATOM 844 N N . PHE A 1 104 ? -13.524 -1.562 -3.940 1.00 91.38 104 PHE A N 1
ATOM 845 C CA . PHE A 1 104 ? -14.904 -1.555 -3.426 1.00 91.38 104 PHE A CA 1
ATOM 846 C C . PHE A 1 104 ? -15.384 -2.914 -2.901 1.00 91.38 104 PHE A C 1
ATOM 848 O O . PHE A 1 104 ? -16.312 -2.948 -2.095 1.00 91.38 104 PHE A O 1
ATOM 855 N N . LEU A 1 105 ? -14.732 -4.027 -3.257 1.00 92.62 105 LEU A N 1
ATOM 856 C CA . LEU A 1 105 ? -14.996 -5.327 -2.631 1.00 92.62 105 LEU A CA 1
ATOM 857 C C . LEU A 1 105 ? -14.832 -5.280 -1.098 1.00 92.62 105 LEU A C 1
ATOM 859 O O . LEU A 1 105 ? -15.504 -6.019 -0.381 1.00 92.62 105 LEU A O 1
ATOM 863 N N . PHE A 1 106 ? -13.995 -4.375 -0.580 1.00 92.62 106 PHE A N 1
ATOM 864 C CA . PHE A 1 106 ? -13.788 -4.169 0.855 1.00 92.62 106 PHE A CA 1
ATOM 865 C C . PHE A 1 106 ? -14.819 -3.240 1.516 1.00 92.62 106 PHE A C 1
ATOM 867 O O . PHE A 1 106 ? -14.798 -3.105 2.739 1.00 92.62 106 PHE A O 1
ATOM 874 N N . LEU A 1 107 ? -15.757 -2.654 0.763 1.00 91.38 107 LEU A N 1
ATOM 875 C CA . LEU A 1 107 ? -16.804 -1.777 1.301 1.00 91.38 107 LEU A CA 1
ATOM 876 C C . LEU A 1 107 ? -17.730 -2.518 2.270 1.00 91.38 107 LEU A C 1
ATOM 878 O O . LEU A 1 107 ? -17.999 -2.034 3.370 1.00 91.38 107 LEU A O 1
ATOM 882 N N . VAL A 1 108 ? -18.174 -3.719 1.886 1.00 89.69 108 VAL A N 1
ATOM 883 C CA . VAL A 1 108 ? -19.049 -4.550 2.722 1.00 89.69 108 VAL A CA 1
ATOM 884 C C . VAL A 1 108 ? -18.325 -4.993 4.002 1.00 89.69 108 VAL A C 1
ATOM 886 O O . VAL A 1 108 ? -18.843 -4.701 5.082 1.00 89.69 108 VAL A O 1
ATOM 889 N N . PRO A 1 109 ? -17.119 -5.602 3.944 1.00 89.81 109 PRO A N 1
ATOM 890 C CA . PRO A 1 109 ? -16.338 -5.890 5.145 1.00 89.81 109 PRO A CA 1
ATOM 891 C C . PRO A 1 109 ? -16.139 -4.669 6.048 1.00 89.81 109 PRO A C 1
ATOM 893 O O . PRO A 1 109 ? -16.335 -4.778 7.255 1.00 89.81 109 PRO A O 1
ATOM 896 N N . LEU A 1 110 ? -15.809 -3.503 5.480 1.00 90.06 110 LEU A N 1
ATOM 897 C CA . LEU A 1 110 ? -15.573 -2.282 6.250 1.00 90.06 110 LEU A CA 1
ATOM 898 C C . LEU A 1 110 ? -16.837 -1.803 6.981 1.00 90.06 110 LEU A C 1
ATOM 900 O O . LEU A 1 110 ? -16.772 -1.476 8.167 1.00 90.06 110 LEU A O 1
ATOM 904 N N . ALA A 1 111 ? -17.991 -1.798 6.309 1.00 88.75 111 ALA A N 1
ATOM 905 C CA . ALA A 1 111 ? -19.263 -1.405 6.915 1.00 88.75 111 ALA A CA 1
ATOM 906 C C . ALA A 1 111 ? -19.690 -2.368 8.037 1.00 88.75 111 ALA A C 1
ATOM 908 O O . ALA A 1 111 ? -20.211 -1.938 9.069 1.00 88.75 111 ALA A O 1
ATOM 909 N N . LEU A 1 112 ? -19.431 -3.670 7.877 1.00 89.38 112 LEU A N 1
ATOM 910 C CA . LEU A 1 112 ? -19.768 -4.683 8.879 1.00 89.38 112 LEU A CA 1
ATOM 911 C C . LEU A 1 112 ? -18.939 -4.573 10.168 1.00 89.38 112 LEU A C 1
ATOM 913 O O . LEU A 1 112 ? -19.386 -5.060 11.205 1.00 89.38 112 LEU A O 1
ATOM 917 N N . MET A 1 113 ? -17.794 -3.877 10.157 1.00 88.00 113 MET A N 1
ATOM 918 C CA . MET A 1 113 ? -17.003 -3.633 11.374 1.00 88.00 113 MET A CA 1
ATOM 919 C C . MET A 1 113 ? -17.699 -2.698 12.382 1.00 88.00 113 MET A C 1
ATOM 921 O O . MET A 1 113 ? -17.268 -2.600 13.531 1.00 88.00 113 MET A O 1
ATOM 925 N N . LYS A 1 114 ? -18.777 -2.004 11.990 1.00 85.62 114 LYS A N 1
ATOM 926 C CA . LYS A 1 114 ? -19.605 -1.194 12.897 1.00 85.62 114 LYS A CA 1
ATOM 927 C C . LYS A 1 114 ? -20.919 -1.895 13.229 1.00 85.62 114 LYS A C 1
ATOM 929 O O . LYS A 1 114 ? -21.621 -2.404 12.355 1.00 85.62 114 LYS A O 1
ATOM 934 N N . SER A 1 115 ? -21.297 -1.862 14.506 1.00 80.44 115 SER A N 1
ATOM 935 C CA . SER A 1 115 ? -22.561 -2.426 14.994 1.00 80.44 115 SER A CA 1
ATOM 936 C C . SER A 1 115 ? -23.760 -1.505 14.746 1.00 80.44 115 SER A C 1
ATOM 938 O O . SER A 1 115 ? -24.841 -1.981 14.409 1.00 80.44 115 SER A O 1
ATOM 940 N N . LYS A 1 116 ? -23.581 -0.184 14.868 1.00 87.12 116 LYS A N 1
ATOM 941 C CA . LYS A 1 116 ? -24.658 0.803 14.700 1.00 87.12 116 LYS A CA 1
ATOM 942 C C . LYS A 1 116 ? -24.899 1.127 13.226 1.00 87.12 116 LYS A C 1
ATOM 944 O O . LYS A 1 116 ? -23.984 1.556 12.530 1.00 87.12 116 LYS A O 1
ATOM 949 N N . TRP A 1 117 ? -26.152 1.027 12.784 1.00 81.81 117 TRP A N 1
ATOM 950 C CA . TRP A 1 117 ? -26.568 1.330 11.407 1.00 81.81 117 TRP A CA 1
ATOM 951 C C . TRP A 1 117 ? -26.211 2.750 10.941 1.00 81.81 117 TRP A C 1
ATOM 953 O O . TRP A 1 117 ? -25.748 2.919 9.818 1.00 81.81 117 TRP A O 1
ATOM 963 N N . LEU A 1 118 ? -26.340 3.761 11.808 1.00 81.44 118 LEU A N 1
ATOM 964 C CA . LEU A 1 118 ? -25.979 5.147 11.473 1.00 81.44 118 LEU A CA 1
ATOM 965 C C . LEU A 1 118 ? -24.479 5.315 11.189 1.00 81.44 118 LEU A C 1
ATOM 967 O O . LEU A 1 118 ? -24.102 6.067 10.295 1.00 81.44 118 LEU A O 1
ATOM 971 N N . ASP A 1 119 ? -23.621 4.591 11.911 1.00 81.50 119 ASP A N 1
ATOM 972 C CA . ASP A 1 119 ? -22.174 4.643 11.690 1.00 81.50 119 ASP A CA 1
ATOM 973 C C . ASP A 1 119 ? -21.779 3.920 10.396 1.00 81.50 119 ASP A C 1
ATOM 975 O O . ASP A 1 119 ? -20.823 4.328 9.742 1.00 81.50 119 ASP A O 1
ATOM 979 N N . ARG A 1 120 ? -22.545 2.897 9.982 1.00 83.81 120 ARG A N 1
ATOM 980 C CA . ARG A 1 120 ? -22.378 2.257 8.667 1.00 83.81 120 ARG A CA 1
ATOM 981 C C . ARG A 1 120 ? -22.657 3.249 7.547 1.00 83.81 120 ARG A C 1
ATOM 983 O O . ARG A 1 120 ? -21.827 3.405 6.663 1.00 83.81 120 ARG A O 1
ATOM 990 N N . ILE A 1 121 ? -23.779 3.966 7.620 1.00 81.56 121 ILE A N 1
ATOM 991 C CA . ILE A 1 121 ? -24.162 4.951 6.597 1.00 81.56 121 ILE A CA 1
ATOM 992 C C . ILE A 1 121 ? -23.126 6.079 6.512 1.00 81.56 121 ILE A C 1
ATOM 994 O O . ILE A 1 121 ? -22.757 6.480 5.416 1.00 81.56 121 ILE A O 1
ATOM 998 N N . LYS A 1 122 ? -22.581 6.536 7.648 1.00 80.25 122 LYS A N 1
ATOM 999 C CA . LYS A 1 122 ? -21.507 7.545 7.658 1.00 80.25 122 LYS A CA 1
ATOM 1000 C C . LYS A 1 122 ? -20.223 7.082 6.968 1.00 80.25 122 LYS A C 1
ATOM 1002 O O . LYS A 1 122 ? -19.538 7.912 6.393 1.00 80.25 122 LYS A O 1
ATOM 1007 N N . ILE A 1 123 ? -19.886 5.794 7.042 1.00 80.00 123 ILE A N 1
ATOM 1008 C CA . ILE A 1 123 ? -18.722 5.218 6.346 1.00 80.00 123 ILE A CA 1
ATOM 1009 C C . ILE A 1 123 ? -18.999 5.078 4.842 1.00 80.00 123 ILE A C 1
ATOM 1011 O O . ILE A 1 123 ? -18.077 5.215 4.050 1.00 80.00 123 ILE A O 1
ATOM 1015 N N . LEU A 1 124 ? -20.252 4.805 4.461 1.00 77.12 124 LEU A N 1
ATOM 1016 C CA . LEU A 1 124 ? -20.671 4.598 3.070 1.00 77.12 124 LEU A CA 1
ATOM 1017 C C . LEU A 1 124 ? -20.943 5.899 2.298 1.00 77.12 124 LEU A C 1
ATOM 1019 O O . LEU A 1 124 ? -20.922 5.883 1.075 1.00 77.12 124 LEU A O 1
ATOM 1023 N N . GLY A 1 125 ? -21.263 6.991 2.997 1.00 67.94 125 GLY A N 1
ATOM 1024 C CA . GLY A 1 125 ? -21.600 8.289 2.401 1.00 67.94 125 GLY A CA 1
ATOM 1025 C C . GLY A 1 125 ? -20.408 9.220 2.152 1.00 67.94 125 GLY A C 1
ATOM 1026 O O . GLY A 1 125 ? -20.633 10.396 1.875 1.00 67.94 125 GLY A O 1
ATOM 1027 N N . ILE A 1 126 ? -19.179 8.722 2.313 1.00 59.06 126 ILE A N 1
ATOM 1028 C CA . ILE A 1 126 ? -17.912 9.406 1.996 1.00 59.06 126 ILE A CA 1
ATOM 1029 C C . ILE A 1 126 ? -17.417 8.869 0.659 1.00 59.06 126 ILE A C 1
ATOM 1031 O O . ILE A 1 126 ? -16.990 9.697 -0.172 1.00 59.06 126 ILE A O 1
#

Sequence (126 aa):
MPALLGNIQLNFLLLVLKLPYLPFDLGVAALLYKFFKDPKNKFLAFTIWMFNPINLYATYMMGQFDVIPTFLAILTLYFAVKREKYFIAALFLGLGASFKIFPFLFLVPLALMKSKWLDRIKILGI

Radius of gyration: 17.78 Å; chains: 1; bounding box: 45×25×51 Å

InterPro domains:
  IPR018584 Glycosyltransferase family 87 [PF09594] (39-117)

Organism: NCBI:txid1618562

Secondary structure (DSSP, 8-state):
-GGGTT-HHHHHHHHHHHGGGHHHHHHHHHHHHHH-SSHHHHHHHHHHHHT-HHHIIIIIIS--TTHHHHHHHHHHHIIIIIH--HHHHHHHHHHHHHH-SGGGGGHHHHHHT-SSHHHHHHHHT-

pLDDT: mean 91.57, std 9.18, range [51.81, 98.38]